Protein AF-A0A9E2PSF5-F1 (afdb_monomer_lite)

Structure (mmCIF, N/CA/C/O backbone):
data_AF-A0A9E2PSF5-F1
#
_entry.id   AF-A0A9E2PSF5-F1
#
loop_
_atom_site.group_PDB
_atom_site.id
_atom_site.type_symbol
_atom_site.label_atom_id
_a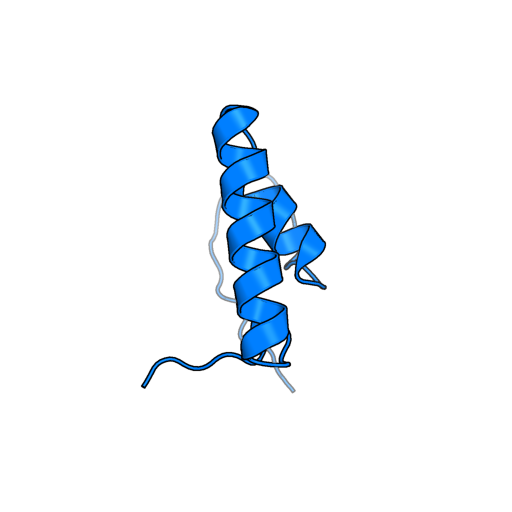tom_site.label_alt_id
_atom_site.label_comp_id
_atom_site.label_asym_id
_atom_site.label_entity_id
_atom_site.label_seq_id
_atom_site.pdbx_PDB_ins_code
_atom_site.Cartn_x
_atom_site.Cartn_y
_atom_site.Cartn_z
_atom_site.occupancy
_atom_site.B_iso_or_equiv
_atom_site.auth_seq_id
_atom_site.auth_comp_id
_atom_site.auth_asym_id
_atom_site.auth_atom_id
_atom_site.pdbx_PDB_model_num
ATOM 1 N N . MET A 1 1 ? 2.393 -28.484 -17.968 1.00 40.53 1 MET A N 1
ATOM 2 C CA . MET A 1 1 ? 2.600 -29.603 -17.021 1.00 40.53 1 MET A CA 1
ATOM 3 C C . MET A 1 1 ? 3.556 -29.127 -15.939 1.00 40.53 1 MET A C 1
ATOM 5 O O . MET A 1 1 ? 4.641 -28.714 -16.299 1.00 40.53 1 MET A O 1
ATOM 9 N N . GLY A 1 2 ? 3.271 -29.056 -14.647 1.00 44.84 2 GLY A N 1
ATOM 10 C CA . GLY A 1 2 ? 2.082 -29.274 -13.832 1.00 44.84 2 GLY A CA 1
ATOM 11 C C . GLY A 1 2 ? 2.389 -28.566 -12.506 1.00 44.84 2 GLY A C 1
ATOM 12 O O . GLY A 1 2 ? 3.449 -28.796 -11.923 1.00 44.84 2 GLY A O 1
ATOM 13 N N . GLY A 1 3 ? 1.543 -27.618 -12.099 1.00 48.78 3 GLY A N 1
ATOM 14 C CA . GLY A 1 3 ? 1.677 -26.953 -10.805 1.00 48.78 3 GLY A CA 1
ATOM 15 C C . GLY A 1 3 ? 1.362 -27.964 -9.709 1.00 48.78 3 GLY A C 1
ATOM 16 O O . GLY A 1 3 ? 0.332 -28.625 -9.767 1.00 48.78 3 GLY A O 1
ATOM 17 N N . LYS A 1 4 ? 2.277 -28.139 -8.759 1.00 56.03 4 LYS A N 1
ATOM 18 C CA . LYS A 1 4 ? 2.091 -29.016 -7.601 1.00 56.03 4 LYS A CA 1
ATOM 19 C C . LYS A 1 4 ? 0.985 -28.460 -6.707 1.00 56.03 4 LYS A C 1
ATOM 21 O O . LYS A 1 4 ? 1.189 -27.501 -5.969 1.00 56.03 4 LYS A O 1
ATOM 26 N N . GLU A 1 5 ? -0.182 -29.069 -6.828 1.00 53.84 5 GLU A N 1
ATOM 27 C CA . GLU A 1 5 ? -1.299 -28.935 -5.907 1.00 53.84 5 GLU A CA 1
ATOM 28 C C . GLU A 1 5 ? -0.881 -29.557 -4.570 1.00 53.84 5 GLU A C 1
ATOM 30 O O . GLU A 1 5 ? -0.720 -30.772 -4.448 1.00 53.84 5 GLU A O 1
ATOM 35 N N . LEU A 1 6 ? -0.602 -28.711 -3.577 1.00 58.22 6 LEU A N 1
ATOM 36 C CA . LEU A 1 6 ? -0.368 -29.164 -2.214 1.00 58.22 6 LEU A CA 1
ATOM 37 C C . LEU A 1 6 ? -1.742 -29.409 -1.584 1.00 58.22 6 LEU A C 1
ATOM 39 O O . LEU A 1 6 ? -2.434 -28.466 -1.210 1.00 58.22 6 LEU A O 1
ATOM 43 N N . MET A 1 7 ? -2.144 -30.679 -1.514 1.00 38.81 7 MET A N 1
ATOM 44 C CA . MET A 1 7 ? -3.357 -31.110 -0.821 1.00 38.81 7 MET A CA 1
ATOM 45 C C . MET A 1 7 ? -3.279 -30.728 0.664 1.00 38.81 7 MET A C 1
ATOM 47 O O . MET A 1 7 ? -2.631 -31.409 1.456 1.00 38.81 7 MET A O 1
ATOM 51 N N . VAL A 1 8 ? -3.970 -29.656 1.044 1.00 56.50 8 VAL A N 1
ATOM 52 C CA . VAL A 1 8 ? -4.400 -29.419 2.425 1.00 56.50 8 VAL A CA 1
ATOM 53 C C . VAL A 1 8 ? -5.848 -29.895 2.489 1.00 56.50 8 VAL A C 1
ATOM 55 O O . VAL A 1 8 ? -6.742 -29.245 1.956 1.00 56.50 8 VAL A O 1
ATOM 58 N N . GLN A 1 9 ? -6.071 -31.085 3.048 1.00 46.50 9 GLN A N 1
ATOM 59 C CA . GLN A 1 9 ? -7.419 -31.618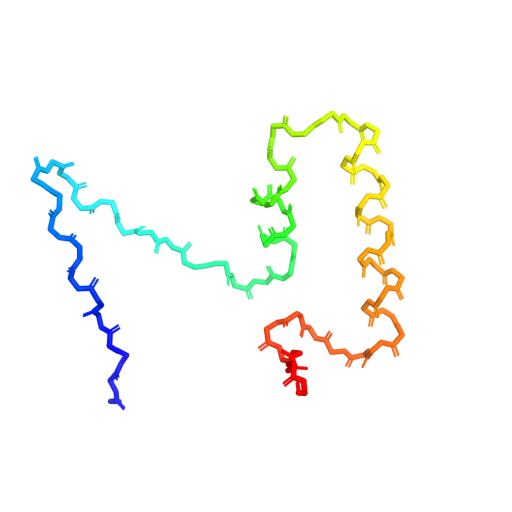 3.243 1.00 46.50 9 GLN A CA 1
ATOM 60 C C . GLN A 1 9 ? -8.026 -30.981 4.498 1.00 46.50 9 GLN A C 1
ATOM 62 O O . GLN A 1 9 ? -7.705 -31.382 5.614 1.00 46.50 9 GLN A O 1
ATOM 67 N N . ASP A 1 10 ? -8.894 -29.990 4.298 1.00 52.56 10 ASP A N 1
ATOM 68 C CA . ASP A 1 10 ? -9.837 -29.493 5.302 1.00 52.56 10 ASP A CA 1
ATOM 69 C C . ASP A 1 10 ? -11.248 -29.952 4.898 1.00 52.56 10 ASP A C 1
ATOM 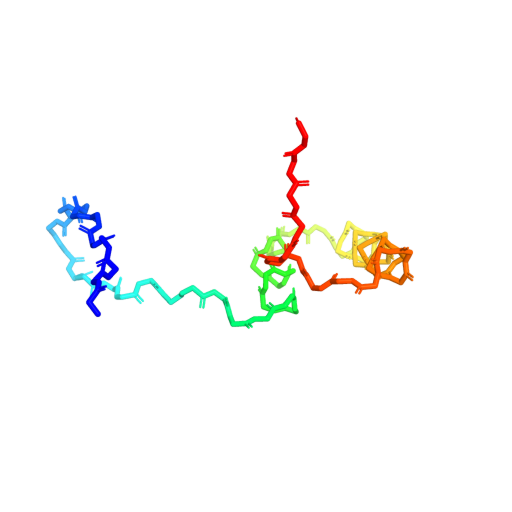71 O O . ASP A 1 10 ? -11.734 -29.667 3.799 1.00 52.56 10 ASP A O 1
ATOM 75 N N . HIS A 1 11 ? -11.880 -30.763 5.747 1.00 59.12 11 HIS A N 1
ATOM 76 C CA . HIS A 1 11 ? -13.203 -31.335 5.498 1.00 59.12 11 HIS A CA 1
ATOM 77 C C . HIS A 1 11 ? -14.298 -30.284 5.742 1.00 59.12 11 HIS A C 1
ATOM 79 O O . HIS A 1 11 ? -14.986 -30.321 6.759 1.00 59.12 11 HIS A O 1
ATOM 85 N N . GLY A 1 12 ? -14.482 -29.360 4.795 1.00 60.56 12 GLY A N 1
ATOM 86 C CA . GLY A 1 12 ? -15.523 -28.336 4.892 1.00 60.56 12 GLY A CA 1
ATOM 87 C C . GLY A 1 12 ? -15.417 -27.250 3.828 1.00 60.56 12 GLY A C 1
ATOM 88 O O . GLY A 1 12 ? -15.078 -26.121 4.141 1.00 60.56 12 GLY A O 1
ATOM 89 N N . GLN A 1 13 ? -15.766 -27.590 2.582 1.00 57.97 13 GLN A N 1
ATOM 90 C CA . GLN A 1 13 ? -15.796 -26.691 1.419 1.00 57.97 13 GLN A CA 1
ATOM 91 C C . GLN A 1 13 ? -14.405 -26.184 1.001 1.00 57.97 13 GLN A C 1
ATOM 93 O O . GLN A 1 13 ? -13.868 -25.224 1.543 1.00 57.97 13 GLN A O 1
ATOM 98 N N . VAL A 1 14 ? -13.835 -26.819 -0.031 1.00 59.66 14 VAL A N 1
ATOM 99 C CA . VAL A 1 14 ? -12.577 -26.388 -0.659 1.00 59.66 14 VAL A CA 1
ATOM 100 C C . VAL A 1 14 ? -12.819 -25.049 -1.354 1.00 59.66 14 VAL A C 1
ATOM 102 O O . VAL A 1 14 ? -13.177 -24.990 -2.529 1.00 59.66 14 VAL A O 1
ATOM 105 N N . ALA A 1 15 ? -12.673 -23.952 -0.616 1.00 67.38 15 ALA A N 1
ATOM 106 C CA . ALA A 1 15 ? -12.530 -22.643 -1.219 1.00 67.38 15 ALA A CA 1
ATOM 107 C C . ALA A 1 15 ? -11.195 -22.656 -1.969 1.00 67.38 15 ALA A C 1
ATOM 109 O O . ALA A 1 15 ? -10.131 -22.734 -1.358 1.00 67.38 15 ALA A O 1
ATOM 110 N N . THR A 1 16 ? -11.240 -22.619 -3.299 1.00 75.25 16 THR A N 1
ATOM 111 C CA . THR A 1 16 ? -10.050 -22.366 -4.114 1.00 75.25 16 THR A CA 1
ATOM 112 C C . THR A 1 16 ? -9.452 -21.033 -3.679 1.00 75.25 16 THR A C 1
ATOM 114 O O . THR A 1 16 ? -10.007 -19.974 -3.974 1.00 75.25 16 THR A O 1
ATOM 117 N N . VAL A 1 17 ? -8.341 -21.086 -2.943 1.00 77.00 17 VAL A N 1
ATOM 118 C CA . VAL A 1 17 ? -7.596 -19.891 -2.551 1.00 77.00 17 VAL A CA 1
ATOM 119 C C . VAL A 1 17 ? -6.920 -19.355 -3.805 1.00 77.00 17 VAL A C 1
ATOM 121 O O . VAL A 1 17 ? -6.018 -19.982 -4.359 1.00 77.00 17 VAL A O 1
ATOM 124 N N . HIS A 1 18 ? -7.400 -18.212 -4.283 1.00 84.50 18 HIS A N 1
ATOM 125 C CA . HIS A 1 18 ? -6.851 -17.558 -5.460 1.00 84.50 18 HIS A CA 1
ATOM 126 C C . HIS A 1 18 ? -5.553 -16.836 -5.088 1.00 84.50 18 HIS A C 1
ATOM 128 O O . HIS A 1 18 ? -5.542 -15.984 -4.197 1.00 84.50 18 HIS A O 1
ATOM 134 N N . GLN A 1 19 ? -4.455 -17.169 -5.767 1.00 88.12 19 GLN A N 1
ATOM 135 C CA . GLN A 1 19 ? -3.209 -16.418 -5.631 1.00 88.12 19 GLN A CA 1
ATOM 136 C C . GLN A 1 19 ? -3.390 -15.016 -6.228 1.00 88.12 19 GLN A C 1
ATOM 138 O O . GLN A 1 19 ? -4.082 -14.852 -7.223 1.00 88.12 19 GLN A O 1
ATOM 143 N N . ALA A 1 20 ? -2.771 -13.991 -5.644 1.00 92.44 20 ALA A N 1
ATOM 144 C CA . ALA A 1 20 ? -2.789 -12.665 -6.255 1.00 92.44 20 ALA A CA 1
ATOM 145 C C . ALA A 1 20 ? -2.071 -12.647 -7.613 1.00 92.44 20 ALA A C 1
ATOM 147 O O . ALA A 1 20 ? -0.965 -13.176 -7.748 1.00 92.44 20 ALA A O 1
ATOM 148 N N . ASP A 1 21 ? -2.670 -11.953 -8.579 1.00 93.31 21 ASP A N 1
ATOM 149 C CA . ASP A 1 21 ? -2.132 -11.796 -9.935 1.00 93.31 21 ASP A CA 1
ATOM 150 C C . ASP A 1 21 ? -1.184 -10.597 -10.068 1.00 93.31 21 ASP A C 1
ATOM 152 O O . ASP A 1 21 ? -0.471 -10.461 -11.062 1.00 93.31 21 ASP A O 1
ATOM 156 N N . ASN A 1 22 ? -1.208 -9.675 -9.101 1.00 93.44 22 ASN A N 1
ATOM 157 C CA . ASN A 1 22 ? -0.448 -8.428 -9.150 1.00 93.44 22 ASN A CA 1
ATOM 158 C C . ASN A 1 22 ? -0.101 -7.881 -7.759 1.00 93.44 22 ASN A C 1
ATOM 160 O O . ASN A 1 22 ? -0.736 -8.211 -6.754 1.00 93.44 22 ASN A O 1
ATOM 164 N N . ASP A 1 23 ? 0.879 -6.976 -7.728 1.00 94.06 23 ASP A N 1
ATOM 165 C CA . ASP A 1 23 ? 1.405 -6.364 -6.503 1.00 94.06 23 ASP A CA 1
ATOM 166 C C . ASP A 1 23 ? 0.330 -5.623 -5.697 1.00 94.06 23 ASP A C 1
ATOM 168 O O . ASP A 1 23 ? 0.353 -5.646 -4.469 1.00 94.06 23 ASP A O 1
ATOM 172 N N . HIS A 1 24 ? -0.652 -5.007 -6.362 1.00 94.00 24 HIS A N 1
ATOM 173 C CA . HIS A 1 24 ? -1.742 -4.313 -5.674 1.00 94.00 24 HIS A CA 1
ATOM 174 C C . HIS A 1 24 ? -2.617 -5.287 -4.874 1.00 94.00 24 HIS A C 1
ATOM 176 O O . HIS A 1 24 ? -2.962 -5.006 -3.727 1.00 94.00 24 HIS A O 1
ATOM 182 N N . GLN A 1 25 ? -2.948 -6.450 -5.440 1.00 94.81 25 GLN A N 1
ATOM 183 C CA . GLN A 1 25 ? -3.680 -7.495 -4.724 1.00 94.81 25 GLN A CA 1
ATOM 184 C C . GLN A 1 25 ? -2.855 -8.066 -3.562 1.00 94.81 25 GLN A C 1
ATOM 186 O O . GLN A 1 25 ? -3.396 -8.257 -2.474 1.00 94.81 25 GLN A O 1
ATOM 191 N N . VAL A 1 26 ? -1.544 -8.268 -3.749 1.00 95.06 26 VAL A N 1
ATOM 192 C CA . VAL A 1 26 ? -0.635 -8.687 -2.665 1.00 95.06 26 VAL A CA 1
ATOM 193 C C . VAL A 1 26 ? -0.657 -7.675 -1.516 1.00 95.06 26 VAL A C 1
ATOM 195 O O . VAL A 1 26 ? -0.854 -8.056 -0.361 1.00 95.06 26 VAL A O 1
ATOM 198 N N . LEU A 1 27 ? -0.519 -6.383 -1.824 1.00 95.75 27 LEU A N 1
ATOM 199 C CA . LEU A 1 27 ? -0.562 -5.303 -0.838 1.00 95.75 27 LEU A CA 1
ATOM 200 C C . LEU A 1 27 ? -1.912 -5.222 -0.126 1.00 95.75 27 LEU A C 1
ATOM 202 O O . LEU A 1 27 ? -1.945 -5.102 1.096 1.00 95.75 27 LEU A O 1
ATOM 206 N N . ALA A 1 28 ? -3.019 -5.325 -0.861 1.00 95.00 28 ALA A N 1
ATOM 207 C CA . ALA A 1 28 ? -4.359 -5.288 -0.285 1.00 95.00 28 ALA A CA 1
ATOM 208 C C . ALA A 1 28 ? -4.586 -6.435 0.711 1.00 95.00 28 ALA A C 1
ATOM 210 O O . ALA A 1 28 ? -5.132 -6.205 1.790 1.00 95.00 28 ALA A O 1
ATOM 211 N N . MET A 1 29 ? -4.121 -7.647 0.390 1.00 94.56 29 MET A N 1
ATOM 212 C CA . MET A 1 29 ? -4.193 -8.791 1.303 1.00 94.56 29 MET A CA 1
ATOM 213 C C . MET A 1 29 ? -3.274 -8.615 2.516 1.00 94.56 29 MET A C 1
ATOM 215 O O . MET A 1 29 ? -3.688 -8.875 3.643 1.00 94.56 29 MET A O 1
ATOM 219 N N . TRP A 1 30 ? -2.043 -8.140 2.314 1.00 95.25 30 TRP A N 1
ATOM 220 C CA . TRP A 1 30 ? -1.071 -7.965 3.398 1.00 95.25 30 TRP A CA 1
ATOM 221 C C . TRP A 1 30 ? -1.461 -6.857 4.388 1.00 95.25 30 TRP A C 1
ATOM 223 O O . TRP A 1 30 ? -1.262 -6.987 5.600 1.00 95.25 30 TRP A O 1
ATOM 233 N N . LEU A 1 31 ? -2.025 -5.763 3.877 1.00 97.31 31 LEU A N 1
ATOM 234 C CA . LEU A 1 31 ? -2.414 -4.591 4.659 1.00 97.31 31 LEU A CA 1
ATOM 235 C C . LEU A 1 31 ? -3.837 -4.683 5.221 1.00 97.31 31 LEU A C 1
ATOM 237 O O . LEU A 1 31 ? -4.248 -3.810 5.992 1.00 97.31 31 LEU A O 1
ATOM 241 N N . HIS A 1 32 ? -4.577 -5.741 4.883 1.00 96.75 32 HIS A N 1
ATOM 242 C CA . HIS A 1 32 ? -5.915 -5.975 5.402 1.00 96.75 32 HIS A CA 1
ATOM 243 C C . HIS A 1 32 ? -5.925 -5.982 6.941 1.00 96.75 32 HIS A C 1
ATOM 245 O O . HIS A 1 32 ? -5.085 -6.604 7.591 1.00 96.75 32 HIS A O 1
ATOM 251 N N . GLY A 1 33 ? -6.863 -5.241 7.540 1.00 97.38 33 GLY A N 1
ATOM 252 C CA . GLY A 1 33 ? -7.007 -5.131 8.997 1.00 97.38 33 GLY A CA 1
ATOM 253 C C . GLY A 1 33 ? -5.927 -4.306 9.714 1.00 97.38 33 GLY A C 1
ATOM 254 O O . GLY A 1 33 ? -5.988 -4.159 10.934 1.00 97.38 33 GLY A O 1
ATOM 255 N N . ARG A 1 34 ? -4.941 -3.739 9.003 1.00 97.62 34 ARG A N 1
ATOM 256 C CA . ARG A 1 34 ? -3.935 -2.846 9.606 1.00 97.62 34 ARG A CA 1
ATOM 257 C C . ARG A 1 34 ? -4.499 -1.436 9.831 1.00 97.62 34 ARG A C 1
ATOM 259 O O . ARG A 1 34 ? -5.362 -1.008 9.062 1.00 97.62 34 ARG A O 1
ATOM 266 N N . PRO A 1 35 ? -3.999 -0.669 10.820 1.00 98.50 35 PRO A N 1
ATOM 267 C CA . PRO A 1 35 ? -4.393 0.727 11.004 1.00 98.50 35 PRO A CA 1
ATOM 268 C C . PRO A 1 35 ? -4.153 1.574 9.743 1.00 98.50 35 PRO A C 1
ATOM 270 O O . PRO A 1 35 ? -3.155 1.348 9.053 1.00 98.50 35 PRO A O 1
ATOM 273 N N . PRO A 1 36 ? -4.984 2.596 9.457 1.00 97.94 36 PRO A N 1
ATOM 274 C CA . PRO A 1 36 ? -4.838 3.424 8.255 1.00 97.94 36 PRO A CA 1
ATOM 275 C C . PRO A 1 36 ? -3.453 4.067 8.109 1.00 97.94 36 PRO A C 1
ATOM 277 O O . PRO A 1 36 ? -2.932 4.193 7.003 1.00 97.94 36 PRO A O 1
ATOM 280 N N . THR A 1 37 ? -2.826 4.449 9.223 1.00 98.31 37 THR A N 1
ATOM 281 C CA . THR A 1 37 ? -1.462 4.997 9.245 1.00 98.31 37 THR A CA 1
ATOM 282 C C . THR A 1 37 ? -0.434 3.977 8.758 1.00 98.31 37 THR A C 1
ATOM 284 O O . THR A 1 37 ? 0.405 4.310 7.923 1.00 98.31 37 THR A O 1
ATOM 287 N N . THR A 1 38 ? -0.539 2.725 9.209 1.00 97.44 38 THR A N 1
ATOM 288 C CA . THR A 1 38 ? 0.309 1.611 8.766 1.00 97.44 38 THR A CA 1
ATOM 289 C C . THR A 1 38 ? 0.084 1.291 7.295 1.00 97.44 38 THR A C 1
ATOM 291 O O . THR A 1 38 ? 1.058 1.148 6.563 1.00 97.44 38 THR A O 1
ATOM 294 N N . GLN A 1 39 ? -1.173 1.238 6.839 1.00 98.31 39 GLN A N 1
ATOM 295 C CA . GLN A 1 39 ? -1.473 0.982 5.427 1.00 98.31 39 GLN A CA 1
ATOM 296 C C . GLN A 1 39 ? -0.815 2.035 4.526 1.00 98.31 39 GLN A C 1
ATOM 298 O O . GLN A 1 39 ? -0.144 1.688 3.555 1.00 98.31 39 GLN A O 1
ATOM 303 N N . ARG A 1 40 ? -0.943 3.321 4.884 1.00 97.94 40 ARG A N 1
ATOM 304 C CA . ARG A 1 40 ? -0.342 4.436 4.134 1.00 97.94 40 ARG A CA 1
ATOM 305 C C . ARG A 1 40 ? 1.183 4.374 4.133 1.00 97.94 40 ARG A C 1
ATOM 307 O O . ARG A 1 40 ? 1.781 4.476 3.066 1.00 97.94 40 ARG A O 1
ATOM 314 N N . ALA A 1 41 ? 1.799 4.185 5.301 1.00 98.38 41 ALA A N 1
ATOM 315 C CA . ALA A 1 41 ? 3.253 4.117 5.423 1.00 98.38 41 ALA A CA 1
ATOM 316 C C . ALA A 1 41 ? 3.834 2.948 4.614 1.00 98.38 41 ALA A C 1
ATOM 318 O O . ALA A 1 41 ? 4.777 3.131 3.853 1.00 98.38 41 ALA A O 1
ATOM 319 N N . TYR A 1 42 ? 3.240 1.759 4.719 1.00 98.00 42 TYR A N 1
ATOM 320 C CA . TYR A 1 42 ? 3.760 0.571 4.037 1.00 98.00 42 TYR A CA 1
ATOM 321 C C . TYR A 1 42 ? 3.510 0.614 2.532 1.00 98.00 42 TYR A C 1
ATOM 323 O O . TYR A 1 42 ? 4.376 0.210 1.763 1.00 98.00 42 TYR A O 1
ATOM 331 N N . THR A 1 43 ? 2.372 1.161 2.096 1.00 96.75 43 THR A N 1
ATOM 332 C CA . THR A 1 43 ? 2.120 1.389 0.665 1.00 96.75 43 THR A CA 1
ATOM 333 C C . THR A 1 43 ? 3.183 2.310 0.067 1.00 96.75 43 THR A C 1
ATOM 335 O O . THR A 1 43 ? 3.727 2.002 -0.991 1.00 96.75 43 THR A O 1
ATOM 338 N N . TYR A 1 44 ? 3.518 3.406 0.756 1.00 97.81 44 TYR A N 1
ATOM 339 C CA . TYR A 1 44 ? 4.553 4.338 0.309 1.00 97.81 44 TYR A CA 1
ATOM 340 C C . TYR A 1 44 ? 5.931 3.668 0.205 1.00 97.81 44 TYR A C 1
ATOM 342 O O . TYR A 1 44 ? 6.590 3.773 -0.830 1.00 97.81 44 TYR A O 1
ATOM 350 N N . GLU A 1 45 ? 6.352 2.929 1.235 1.00 97.56 45 GLU A N 1
ATOM 351 C CA . GLU A 1 45 ? 7.659 2.261 1.221 1.00 97.56 45 GLU A CA 1
ATOM 352 C C . GLU A 1 45 ? 7.748 1.180 0.134 1.00 97.56 45 GLU A C 1
ATOM 354 O O . GLU A 1 45 ? 8.768 1.080 -0.548 1.00 97.56 45 GLU A O 1
ATOM 359 N N . VAL A 1 46 ? 6.677 0.415 -0.105 1.00 96.19 46 VAL A N 1
ATOM 360 C CA . VAL A 1 46 ? 6.671 -0.579 -1.191 1.00 96.19 46 VAL A CA 1
ATOM 361 C C . VAL A 1 46 ? 6.733 0.093 -2.559 1.00 96.19 46 VAL A C 1
ATOM 363 O O . VAL A 1 46 ? 7.509 -0.345 -3.404 1.00 96.19 46 VAL A O 1
ATOM 366 N N . GLN A 1 47 ? 5.992 1.180 -2.784 1.00 95.25 47 GLN A N 1
ATOM 367 C CA . GLN A 1 47 ? 6.086 1.936 -4.039 1.00 95.25 47 GLN A CA 1
ATOM 368 C C . GLN A 1 47 ? 7.503 2.467 -4.272 1.00 95.25 47 GLN A C 1
ATOM 370 O O . GLN A 1 47 ? 8.040 2.341 -5.373 1.00 95.25 47 GLN A O 1
ATOM 375 N N . ARG A 1 48 ? 8.135 3.005 -3.224 1.00 97.06 48 ARG A N 1
ATOM 376 C CA . ARG A 1 48 ? 9.523 3.472 -3.273 1.00 97.06 48 ARG A CA 1
ATOM 377 C C . ARG A 1 48 ? 10.496 2.340 -3.614 1.00 97.06 48 ARG A C 1
ATOM 379 O O . ARG A 1 48 ? 11.395 2.539 -4.425 1.00 97.06 48 ARG A O 1
ATOM 386 N N . MET A 1 49 ? 10.316 1.160 -3.021 1.00 95.31 49 MET A N 1
ATOM 387 C CA . MET A 1 49 ? 11.131 -0.020 -3.315 1.00 95.31 49 MET A CA 1
ATOM 388 C C . MET A 1 49 ? 10.945 -0.494 -4.762 1.00 95.31 49 MET A C 1
ATOM 390 O O . MET A 1 49 ? 11.932 -0.730 -5.454 1.00 95.31 49 MET A O 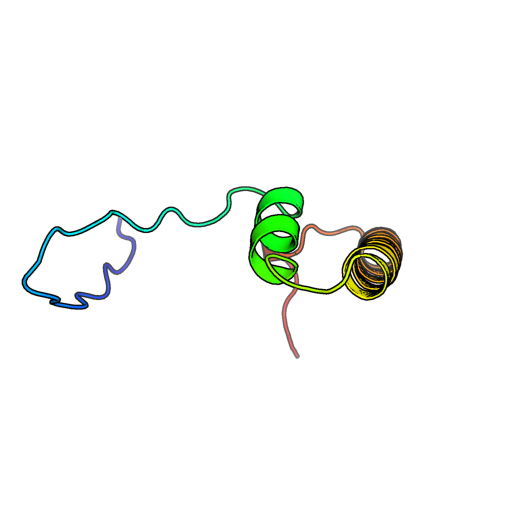1
ATOM 394 N N . LEU A 1 50 ? 9.702 -0.612 -5.235 1.00 94.12 50 LEU A N 1
ATOM 395 C CA . LEU A 1 50 ? 9.401 -1.059 -6.597 1.00 94.12 50 LEU A CA 1
ATOM 396 C C . LEU A 1 50 ? 9.994 -0.114 -7.645 1.00 94.12 50 LEU A C 1
ATOM 398 O O . LEU A 1 50 ? 10.567 -0.583 -8.624 1.00 94.12 50 LEU A O 1
ATOM 402 N N . ALA A 1 51 ? 9.948 1.198 -7.398 1.00 95.31 51 ALA A N 1
ATOM 403 C CA . ALA A 1 51 ? 10.603 2.189 -8.248 1.00 95.31 51 ALA A CA 1
ATOM 404 C C . ALA A 1 51 ? 12.136 2.035 -8.281 1.00 95.31 51 ALA A C 1
ATOM 406 O O . ALA A 1 51 ? 12.758 2.335 -9.295 1.00 95.31 51 ALA A O 1
ATOM 407 N N . ALA A 1 52 ? 12.754 1.571 -7.190 1.00 95.62 52 ALA A N 1
ATOM 408 C CA . ALA A 1 52 ? 14.199 1.353 -7.121 1.00 95.62 52 ALA A CA 1
ATOM 409 C C . ALA A 1 52 ? 14.646 0.029 -7.767 1.00 95.62 52 ALA A C 1
ATOM 411 O O . ALA A 1 52 ? 15.751 -0.050 -8.298 1.00 95.62 52 ALA A O 1
ATOM 412 N N . VAL A 1 53 ? 13.818 -1.016 -7.695 1.00 93.19 53 VAL A N 1
ATOM 413 C CA . VAL A 1 53 ? 14.149 -2.364 -8.194 1.00 93.19 53 VAL A CA 1
ATOM 414 C C . VAL A 1 53 ? 13.725 -2.565 -9.654 1.00 93.19 53 VAL A C 1
ATOM 416 O O . VAL A 1 53 ? 14.311 -3.409 -10.334 1.00 93.19 53 VAL A O 1
ATOM 419 N N . ASP A 1 54 ? 12.726 -1.813 -10.125 1.00 93.31 54 ASP A N 1
ATOM 420 C CA . ASP A 1 54 ? 12.138 -1.904 -11.470 1.00 93.31 54 ASP A CA 1
ATOM 421 C C . ASP A 1 54 ? 11.679 -3.330 -11.838 1.00 93.31 54 ASP A C 1
ATOM 423 O O . ASP A 1 54 ? 11.845 -3.830 -12.952 1.00 93.31 54 ASP A O 1
ATOM 427 N N . LYS A 1 55 ? 11.141 -4.051 -10.847 1.00 92.62 55 LYS A N 1
ATOM 428 C CA . LYS A 1 55 ? 10.587 -5.402 -11.013 1.00 92.62 55 LYS A CA 1
ATOM 429 C C . LYS A 1 55 ? 9.348 -5.563 -10.140 1.00 92.62 55 LYS A C 1
ATOM 431 O O . LYS A 1 55 ? 9.357 -5.076 -9.010 1.00 92.62 55 LYS A O 1
ATOM 436 N N . PRO A 1 56 ? 8.326 -6.294 -10.614 1.00 92.25 56 PRO A N 1
ATOM 437 C CA . PRO A 1 56 ? 7.171 -6.621 -9.792 1.00 92.25 56 PRO A CA 1
ATOM 438 C C . PRO A 1 56 ? 7.561 -7.629 -8.697 1.00 92.25 56 PRO A C 1
ATOM 440 O O . PRO A 1 56 ? 8.536 -8.379 -8.861 1.00 92.25 56 PRO A O 1
ATOM 443 N N . LEU A 1 57 ? 6.815 -7.665 -7.587 1.00 92.69 57 LEU A N 1
ATOM 444 C CA . LEU A 1 57 ? 7.198 -8.397 -6.368 1.00 92.69 57 LEU A CA 1
ATOM 445 C C . LEU A 1 57 ? 7.465 -9.884 -6.627 1.00 92.69 57 LEU A C 1
ATOM 447 O O . LEU A 1 57 ? 8.438 -10.438 -6.120 1.00 92.69 57 LEU A O 1
ATOM 451 N N . GLN A 1 58 ? 6.663 -10.526 -7.479 1.00 91.81 58 GLN A N 1
ATOM 452 C CA . GLN A 1 58 ? 6.794 -11.944 -7.830 1.00 91.81 58 GLN A CA 1
ATOM 453 C C . GLN A 1 58 ? 8.087 -12.296 -8.584 1.00 91.81 58 GLN A C 1
ATOM 455 O O . GLN A 1 58 ? 8.368 -13.474 -8.799 1.00 91.81 58 GLN A O 1
ATOM 460 N N . ARG A 1 59 ? 8.867 -11.299 -9.025 1.00 93.62 59 ARG A N 1
ATOM 461 C CA . ARG A 1 59 ? 10.161 -11.486 -9.708 1.00 93.62 59 ARG A CA 1
ATOM 462 C C . ARG A 1 59 ? 11.363 -11.123 -8.831 1.00 93.62 59 ARG A C 1
ATOM 464 O O . ARG A 1 59 ? 12.491 -11.178 -9.322 1.00 93.62 59 ARG A O 1
ATOM 471 N N . ILE A 1 60 ? 11.148 -10.737 -7.572 1.00 91.56 60 ILE A N 1
ATOM 472 C CA . ILE A 1 60 ? 12.222 -10.448 -6.615 1.00 91.56 60 ILE A CA 1
ATOM 473 C C . ILE A 1 60 ? 12.691 -11.765 -5.985 1.00 91.56 60 ILE A C 1
ATOM 475 O O . ILE A 1 60 ? 11.890 -12.553 -5.490 1.00 91.56 60 ILE A O 1
ATOM 479 N N . THR A 1 61 ? 14.001 -12.006 -6.007 1.00 92.31 61 THR A N 1
ATOM 480 C CA . THR A 1 61 ? 14.647 -13.170 -5.388 1.00 92.31 61 THR A CA 1
ATOM 481 C C . THR A 1 61 ? 15.422 -12.749 -4.143 1.00 92.31 61 THR A C 1
ATOM 483 O O . THR A 1 61 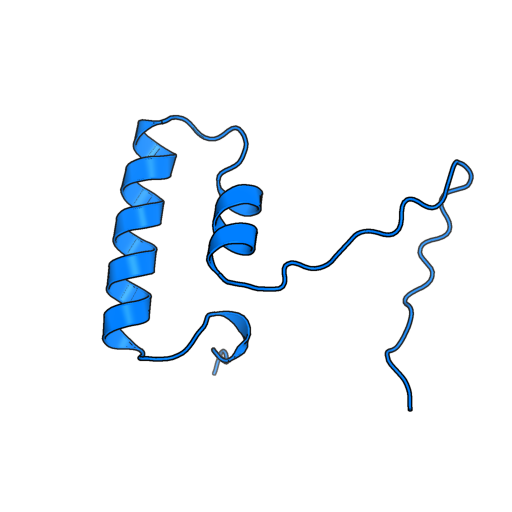? 16.026 -11.676 -4.131 1.00 92.31 61 THR A O 1
ATOM 486 N N . LEU A 1 62 ? 15.448 -13.605 -3.122 1.00 88.06 62 LEU A N 1
ATOM 487 C CA . LEU A 1 62 ? 16.356 -13.470 -1.980 1.00 88.06 62 LEU A CA 1
ATOM 488 C C . LEU A 1 62 ?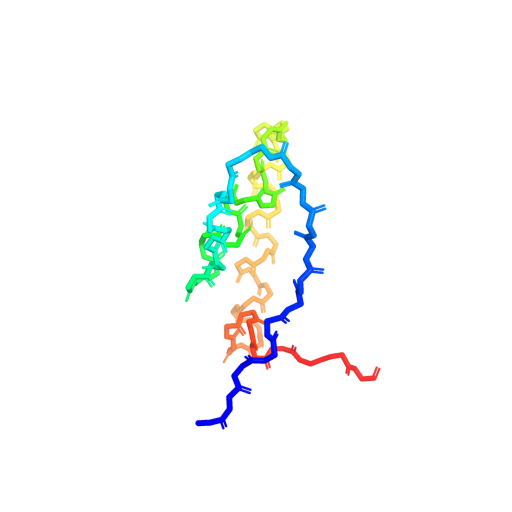 17.691 -14.149 -2.326 1.00 88.06 62 LEU A C 1
ATOM 490 O O . LEU A 1 62 ? 17.683 -15.175 -3.009 1.00 88.06 62 LEU A O 1
ATOM 494 N N . GLY A 1 63 ? 18.803 -13.531 -1.923 1.00 82.81 63 GLY A N 1
ATOM 495 C CA . GLY A 1 63 ? 20.160 -14.062 -2.106 1.00 82.81 63 GLY A CA 1
ATOM 496 C C . GLY A 1 63 ? 20.573 -15.029 -1.010 1.00 82.81 63 GLY A C 1
ATOM 497 O O . GLY A 1 63 ? 19.992 -14.939 0.096 1.00 82.81 63 GLY A O 1
#

Radius of gyration: 15.63 Å; chains: 1; bounding box: 36×37×28 Å

Sequence (63 aa):
MGGKELMVQDHGQVATVHQADNDHQVLAMWLHGRPPTTQRAYTYEVQRMLAAVDKPLQRITLG

Secondary structure (DSSP, 8-state):
----------SS-----PPPSSHHHHHHHHHTTS-HHHHHHHHHHHHHHHHHHTS-GGG----

pLDDT: mean 84.17, std 18.13, range [38.81, 98.5]

Foldseek 3Di:
DDPDDDDPDDPDDPDPDDDDPFPVVVLCVVCPPPDPVVSVVVVVVVVVVCVVVVDTPVPDDDD